Protein AF-A0A1V5VR88-F1 (afdb_monomer_lite)

pLDDT: mean 81.54, std 17.15, range [38.66, 97.81]

Radius of gyration: 18.41 Å; chains: 1; bounding box: 32×42×46 Å

Structure (mmCIF, N/CA/C/O backbone):
data_AF-A0A1V5VR88-F1
#
_entry.id   AF-A0A1V5VR88-F1
#
loop_
_atom_site.group_PDB
_atom_site.id
_atom_site.type_symbol
_atom_site.label_atom_id
_atom_site.label_alt_id
_atom_site.label_comp_id
_atom_site.label_asym_id
_atom_site.label_entity_id
_atom_site.label_seq_id
_atom_site.pdbx_PDB_ins_code
_atom_site.Cartn_x
_atom_site.Cartn_y
_atom_site.Cartn_z
_atom_site.occupancy
_atom_site.B_iso_or_equiv
_atom_site.auth_seq_id
_atom_site.auth_comp_id
_atom_site.auth_asym_id
_atom_site.auth_atom_id
_atom_site.pdbx_PDB_model_num
ATOM 1 N N . MET A 1 1 ? -1.581 20.019 -25.114 1.00 39.97 1 MET A N 1
ATOM 2 C CA . MET A 1 1 ? -0.229 19.476 -24.852 1.00 39.97 1 MET A CA 1
ATOM 3 C C . MET A 1 1 ? -0.093 19.292 -23.343 1.00 39.97 1 MET A C 1
ATOM 5 O O . MET A 1 1 ? -0.053 20.285 -22.638 1.00 39.97 1 MET A O 1
ATOM 9 N N . ILE A 1 2 ? -0.165 18.056 -22.838 1.00 49.56 2 ILE A N 1
ATOM 10 C CA . ILE A 1 2 ? -0.127 17.749 -21.393 1.00 49.56 2 ILE A CA 1
ATOM 11 C C . ILE A 1 2 ? 1.322 17.375 -21.037 1.00 49.56 2 ILE A C 1
ATOM 13 O O . ILE A 1 2 ? 1.896 16.536 -21.741 1.00 49.56 2 ILE A O 1
ATOM 17 N N . PRO A 1 3 ? 1.948 17.974 -20.008 1.00 46.47 3 PRO A N 1
ATOM 18 C CA . PRO A 1 3 ? 3.337 17.685 -19.668 1.00 46.47 3 PRO A CA 1
ATOM 19 C C . PRO A 1 3 ? 3.506 16.208 -19.276 1.00 46.47 3 PRO A C 1
ATOM 21 O O . PRO A 1 3 ? 2.769 15.673 -18.448 1.00 46.47 3 PRO A O 1
ATOM 24 N N . LYS A 1 4 ? 4.487 15.532 -19.891 1.00 52.38 4 LYS A N 1
ATOM 25 C CA . LYS A 1 4 ? 4.855 14.120 -19.655 1.00 52.38 4 LYS A CA 1
ATOM 26 C C . LYS A 1 4 ? 5.618 13.933 -18.338 1.00 52.38 4 LYS A C 1
ATOM 28 O O . LYS A 1 4 ? 6.736 13.431 -18.312 1.00 52.38 4 LYS A O 1
ATOM 33 N N . GLY A 1 5 ? 4.985 14.336 -17.252 1.00 47.28 5 GLY A N 1
ATOM 34 C CA . GLY A 1 5 ? 5.476 14.215 -15.890 1.00 47.28 5 GLY A CA 1
ATOM 35 C C . GLY A 1 5 ? 4.294 14.424 -14.969 1.00 47.28 5 GLY A C 1
ATOM 36 O O . GLY A 1 5 ? 4.228 15.428 -14.274 1.00 47.28 5 GLY A O 1
ATOM 37 N N . GLY A 1 6 ? 3.303 13.533 -15.067 1.00 38.66 6 GLY A N 1
ATOM 38 C CA . GLY A 1 6 ? 2.148 13.566 -14.187 1.00 38.66 6 GLY A CA 1
ATOM 39 C C . GLY A 1 6 ? 2.646 13.492 -12.754 1.00 38.66 6 GLY A C 1
ATOM 40 O O . GLY A 1 6 ? 3.129 12.449 -12.318 1.00 38.66 6 GLY A O 1
ATOM 41 N N . VAL A 1 7 ? 2.560 14.611 -12.040 1.00 50.62 7 VAL A N 1
ATOM 42 C CA . VAL A 1 7 ? 2.593 14.614 -10.587 1.00 50.62 7 VAL A CA 1
ATOM 43 C C . VAL A 1 7 ? 1.415 13.745 -10.176 1.00 50.62 7 VAL A C 1
ATOM 45 O O . VAL A 1 7 ? 0.266 14.176 -10.185 1.00 50.62 7 VAL A O 1
ATOM 48 N N . HIS A 1 8 ? 1.679 12.478 -9.877 1.00 49.00 8 HIS A N 1
ATOM 49 C CA . HIS A 1 8 ? 0.790 11.711 -9.029 1.00 49.00 8 HIS A CA 1
ATOM 50 C C . HIS A 1 8 ? 0.864 12.392 -7.671 1.00 49.00 8 HIS A C 1
ATOM 52 O O . HIS A 1 8 ? 1.756 12.099 -6.871 1.00 49.00 8 HIS A O 1
ATOM 58 N N . VAL A 1 9 ? -0.034 13.356 -7.473 1.00 43.84 9 VAL A N 1
ATOM 59 C CA . VAL A 1 9 ? -0.389 13.877 -6.165 1.00 43.84 9 VAL A CA 1
ATOM 60 C C . VAL A 1 9 ? -0.790 12.639 -5.379 1.00 43.84 9 VAL A C 1
ATOM 62 O O . VAL A 1 9 ? -1.864 12.082 -5.598 1.00 43.84 9 VAL A O 1
ATOM 65 N N . SER A 1 10 ? 0.114 12.118 -4.553 1.00 52.91 10 SE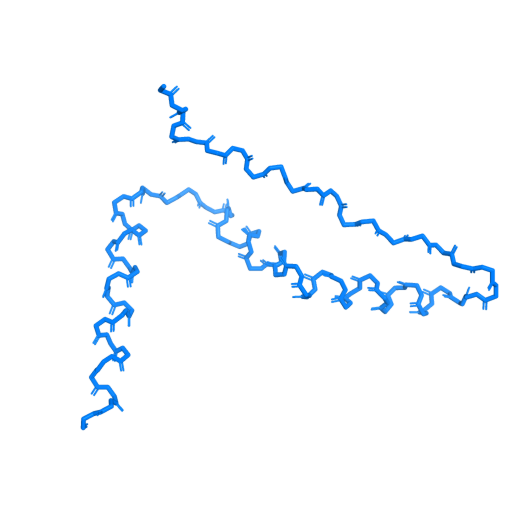R A N 1
ATOM 66 C CA . SER A 1 10 ? -0.258 11.144 -3.542 1.00 52.91 10 SER A CA 1
ATOM 67 C C . SER A 1 10 ? -1.173 11.911 -2.605 1.00 52.91 10 SER A C 1
ATOM 69 O O . SER A 1 10 ? -0.704 12.624 -1.718 1.00 52.91 10 SER A O 1
ATOM 71 N N . MET A 1 11 ? -2.474 11.875 -2.892 1.00 59.25 11 MET A N 1
ATOM 72 C CA . MET A 1 11 ? -3.495 12.327 -1.967 1.00 59.25 11 MET A CA 1
ATOM 73 C C . MET A 1 11 ? -3.164 11.671 -0.636 1.00 59.25 11 MET A C 1
ATOM 75 O O . MET A 1 11 ? -3.069 10.448 -0.572 1.00 59.25 11 MET A O 1
ATOM 79 N N . ALA A 1 12 ? -2.881 12.479 0.385 1.00 71.12 12 ALA A N 1
ATOM 80 C CA . ALA A 1 12 ? -2.505 11.955 1.686 1.00 71.12 12 ALA A CA 1
ATOM 81 C C . ALA A 1 12 ? -3.542 10.90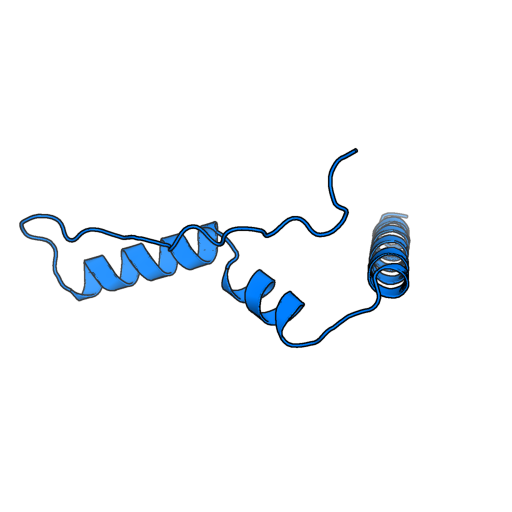6 2.120 1.00 71.12 12 ALA A C 1
ATOM 83 O O . ALA A 1 12 ? -4.747 11.179 2.122 1.00 71.12 12 ALA A O 1
ATOM 84 N N . THR A 1 13 ? -3.088 9.696 2.457 1.00 80.31 13 THR A N 1
ATOM 85 C CA . THR A 1 13 ? -3.966 8.645 2.972 1.00 80.31 13 THR A CA 1
ATOM 86 C C . THR A 1 13 ? -4.450 9.081 4.353 1.00 80.31 13 THR A C 1
ATOM 88 O O . THR A 1 13 ? -3.740 8.959 5.345 1.00 80.31 13 THR A O 1
ATOM 91 N N . ILE A 1 14 ? -5.657 9.641 4.428 1.00 88.12 14 ILE A N 1
ATOM 92 C CA . ILE A 1 14 ? -6.228 10.137 5.687 1.00 88.12 14 ILE A CA 1
ATOM 93 C C . ILE A 1 14 ? -7.239 9.123 6.225 1.00 88.12 14 ILE A C 1
ATOM 95 O O . ILE A 1 14 ? -8.116 8.659 5.486 1.00 88.12 14 ILE A O 1
ATOM 99 N N . VAL A 1 15 ? -7.142 8.811 7.518 1.00 92.19 15 VAL A N 1
ATOM 100 C CA . VAL A 1 15 ? -8.155 8.071 8.284 1.00 92.19 15 VAL A CA 1
ATOM 101 C C . VAL A 1 15 ? -8.509 8.895 9.518 1.00 92.19 15 VAL A C 1
ATOM 103 O O . VAL A 1 15 ? -7.626 9.320 10.256 1.00 92.19 15 VAL A O 1
ATOM 106 N N . LYS A 1 16 ? -9.804 9.154 9.716 1.00 94.19 16 LYS A N 1
ATOM 107 C CA . LYS A 1 16 ? -10.315 9.929 10.853 1.00 94.19 16 LYS A CA 1
ATOM 108 C C . LYS A 1 16 ? -10.836 8.983 11.930 1.00 94.19 16 LYS A C 1
ATOM 110 O O . LYS A 1 16 ? -11.662 8.120 11.623 1.00 94.19 16 LYS A O 1
ATOM 115 N N . LYS A 1 17 ? -10.381 9.180 13.171 1.00 95.94 17 LYS A N 1
ATOM 116 C CA . LYS A 1 17 ? -10.840 8.425 14.344 1.00 95.94 17 LYS A CA 1
ATOM 117 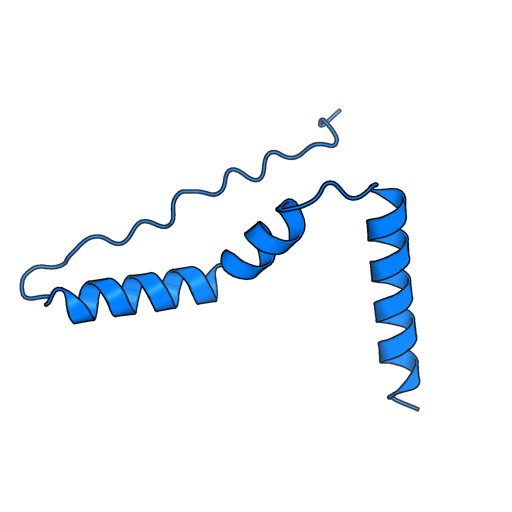C C . LYS A 1 17 ? -12.342 8.614 14.546 1.00 95.94 17 LYS A C 1
ATOM 119 O O . LYS A 1 17 ? -12.825 9.744 14.498 1.00 95.94 17 LYS A O 1
ATOM 124 N N . GLN A 1 18 ? -13.061 7.517 14.757 1.00 95.12 18 GLN A N 1
ATOM 125 C CA . GLN A 1 18 ? -14.491 7.542 15.075 1.00 95.12 18 GLN A CA 1
ATOM 126 C C . GLN A 1 18 ? -14.720 7.558 16.596 1.00 95.12 18 GLN A C 1
ATOM 128 O O . GLN A 1 18 ? -13.876 7.050 17.343 1.00 95.12 18 GLN A O 1
ATOM 133 N N . PRO A 1 19 ? -15.848 8.109 17.083 1.00 96.25 19 PRO A N 1
ATOM 134 C CA . PRO A 1 19 ? -16.225 7.998 18.491 1.00 96.25 19 PRO A CA 1
ATOM 135 C C . PRO A 1 19 ? -16.275 6.529 18.936 1.00 96.25 19 PRO A C 1
ATOM 137 O O . PRO A 1 19 ? -16.832 5.688 18.236 1.00 96.25 19 PRO A O 1
ATOM 140 N N . GLY A 1 20 ? -15.663 6.210 20.079 1.00 95.94 20 GLY A N 1
ATOM 141 C CA . GLY A 1 20 ? -15.588 4.838 20.604 1.00 95.94 20 GLY A CA 1
ATOM 142 C C . GLY A 1 20 ? -14.561 3.923 19.921 1.00 95.94 20 GLY A C 1
ATOM 143 O O . GLY A 1 20 ? -14.383 2.789 20.357 1.00 95.94 20 GLY A O 1
ATOM 144 N N . GLN A 1 21 ? -13.853 4.395 18.889 1.00 96.25 21 GLN A N 1
ATOM 145 C CA . GLN A 1 21 ? -12.795 3.626 18.235 1.00 96.25 21 GLN A CA 1
ATOM 146 C C . GLN A 1 21 ? -11.520 3.620 19.086 1.00 96.25 21 GLN A C 1
ATOM 148 O O . GLN A 1 21 ? -11.052 4.676 19.526 1.00 96.25 21 GLN A O 1
ATOM 153 N N . THR A 1 22 ? -10.921 2.444 19.274 1.00 97.81 22 THR A N 1
ATOM 154 C CA . THR A 1 22 ? -9.606 2.334 19.922 1.00 97.81 22 THR A CA 1
ATOM 155 C C . THR A 1 22 ? -8.484 2.752 18.970 1.00 97.81 22 THR A C 1
ATOM 157 O O . THR A 1 22 ? -8.647 2.760 17.746 1.00 97.81 22 THR A O 1
ATOM 160 N N . ASP A 1 23 ? -7.315 3.084 19.514 1.00 96.50 23 ASP A N 1
ATOM 161 C CA . ASP A 1 23 ? -6.162 3.464 18.689 1.00 96.50 23 ASP A CA 1
ATOM 162 C C . ASP A 1 23 ? -5.683 2.302 17.808 1.00 96.50 23 ASP A C 1
ATOM 164 O O . ASP A 1 23 ? -5.386 2.505 16.631 1.00 96.50 23 ASP A O 1
ATOM 168 N N . ASP A 1 24 ? -5.727 1.065 18.309 1.00 97.25 24 ASP A N 1
ATOM 169 C CA . ASP A 1 24 ? -5.385 -0.125 17.521 1.00 97.25 24 ASP A CA 1
ATOM 170 C C . ASP A 1 24 ? -6.311 -0.312 16.315 1.00 97.25 24 ASP A C 1
ATOM 172 O O . ASP A 1 24 ? -5.855 -0.615 15.208 1.00 97.25 24 ASP A O 1
ATOM 176 N N . GLN A 1 25 ? -7.616 -0.082 16.494 1.00 97.44 25 GLN A N 1
ATOM 177 C CA . GLN A 1 25 ? -8.590 -0.141 15.402 1.00 97.44 25 GLN A CA 1
ATOM 178 C C . GLN A 1 25 ? -8.334 0.953 14.359 1.00 97.44 25 GLN A C 1
ATOM 180 O O . GLN A 1 25 ? -8.479 0.710 13.157 1.00 97.44 25 GLN A O 1
ATOM 185 N N . LEU A 1 26 ? -7.934 2.149 14.798 1.00 97.19 26 LEU A N 1
ATOM 186 C CA . LEU A 1 26 ? -7.569 3.248 13.908 1.00 97.19 26 LEU A CA 1
ATOM 187 C C 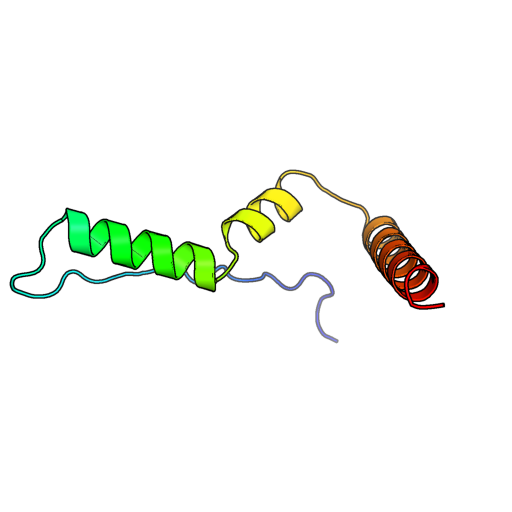. LEU A 1 26 ? -6.310 2.913 13.093 1.00 97.19 26 LEU A C 1
ATOM 189 O O . LEU A 1 26 ? -6.303 3.072 11.869 1.00 97.19 26 LEU A O 1
ATOM 193 N N . ILE A 1 27 ? -5.273 2.389 13.752 1.00 96.25 27 ILE A N 1
ATOM 194 C CA . ILE A 1 27 ? -4.020 1.965 13.111 1.00 96.25 27 ILE A CA 1
ATOM 195 C C . ILE A 1 27 ? -4.287 0.832 12.112 1.00 96.25 27 ILE A C 1
ATOM 197 O O . ILE A 1 27 ? -3.765 0.856 10.994 1.00 96.25 27 ILE A O 1
ATOM 201 N N . ALA A 1 28 ? -5.127 -0.144 12.465 1.00 96.62 28 ALA A N 1
ATOM 202 C CA . ALA A 1 28 ? -5.500 -1.238 11.571 1.00 96.62 28 ALA A CA 1
ATOM 203 C C . ALA A 1 28 ? -6.233 -0.734 10.315 1.00 96.62 28 ALA A C 1
ATOM 205 O O . ALA A 1 28 ? -5.910 -1.153 9.199 1.00 96.62 28 ALA A O 1
ATOM 206 N N . ALA A 1 29 ? -7.171 0.206 10.473 1.00 95.19 29 ALA A N 1
ATOM 207 C CA . ALA A 1 29 ? -7.875 0.828 9.353 1.00 95.19 29 ALA A CA 1
ATOM 208 C C . ALA A 1 29 ? -6.915 1.590 8.425 1.00 95.19 29 ALA A C 1
ATOM 210 O O . ALA A 1 29 ? -7.013 1.475 7.201 1.00 95.19 29 ALA A O 1
ATOM 211 N N . PHE A 1 30 ? -5.945 2.307 8.997 1.00 94.69 30 PHE A N 1
ATOM 212 C CA . PHE A 1 30 ? -4.901 2.986 8.234 1.00 94.69 30 PHE A CA 1
ATOM 213 C C . PHE A 1 30 ? -4.025 2.006 7.446 1.00 94.69 30 PHE A C 1
ATOM 215 O O . PHE A 1 30 ? -3.877 2.162 6.234 1.00 94.69 30 PHE A O 1
ATOM 222 N N . ARG A 1 31 ? -3.525 0.941 8.088 1.00 93.75 31 ARG A N 1
ATOM 223 C CA . ARG A 1 31 ? -2.741 -0.112 7.414 1.00 93.75 31 ARG A CA 1
ATOM 224 C C . ARG A 1 31 ? -3.517 -0.736 6.255 1.00 93.75 31 ARG A C 1
ATOM 226 O O . ARG A 1 31 ? -2.977 -0.874 5.161 1.00 93.75 31 ARG A O 1
ATOM 233 N N . LYS A 1 32 ? -4.798 -1.059 6.468 1.00 93.56 32 LYS A N 1
ATOM 234 C CA . LYS A 1 32 ? -5.671 -1.609 5.421 1.00 93.56 32 LYS A CA 1
ATOM 235 C C . LYS A 1 32 ? -5.799 -0.654 4.233 1.00 93.56 32 LYS A C 1
ATOM 237 O O . LYS A 1 32 ? -5.731 -1.099 3.090 1.00 93.56 32 LYS A O 1
ATOM 242 N N . LYS A 1 33 ? -5.946 0.648 4.492 1.00 91.81 33 LYS A N 1
ATOM 243 C CA . LYS A 1 33 ? -6.044 1.670 3.443 1.00 91.81 33 LYS A CA 1
ATOM 244 C C . LYS A 1 33 ? -4.731 1.834 2.666 1.00 91.81 33 LYS A 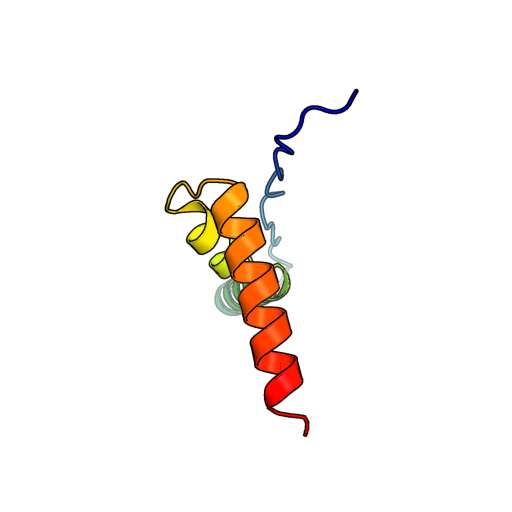C 1
ATOM 246 O O . LYS A 1 33 ? -4.770 1.846 1.442 1.00 91.81 33 LYS A O 1
ATOM 251 N N . MET A 1 34 ? -3.579 1.849 3.346 1.00 90.12 34 MET A N 1
ATOM 252 C CA . MET A 1 34 ? -2.262 1.891 2.685 1.00 90.12 34 MET A CA 1
ATOM 253 C C . MET A 1 34 ? -2.023 0.697 1.755 1.00 90.12 34 MET A C 1
ATOM 255 O O . MET A 1 34 ? -1.431 0.859 0.689 1.00 90.12 34 MET A O 1
ATOM 259 N N . LEU A 1 35 ? -2.468 -0.495 2.166 1.00 88.81 35 LEU A N 1
ATOM 260 C CA . LEU A 1 35 ? -2.379 -1.703 1.345 1.00 88.81 35 LEU A CA 1
ATOM 261 C C . LEU A 1 35 ? -3.321 -1.633 0.140 1.00 88.81 35 LEU A C 1
ATOM 263 O O . LEU A 1 35 ? -2.911 -1.968 -0.966 1.00 88.81 35 LEU A O 1
ATOM 267 N N . ALA A 1 36 ? -4.559 -1.173 0.337 1.00 88.69 36 ALA A N 1
ATOM 268 C CA . ALA A 1 36 ? -5.533 -1.027 -0.744 1.00 88.69 36 ALA A CA 1
ATOM 269 C C . ALA A 1 36 ? -5.094 -0.006 -1.810 1.00 88.69 36 ALA A C 1
ATOM 271 O O . ALA A 1 36 ? -5.362 -0.198 -2.991 1.00 88.69 36 ALA A O 1
ATOM 272 N N . GLU A 1 37 ? -4.406 1.060 -1.398 1.00 88.06 37 GLU A N 1
ATOM 273 C CA . GLU A 1 37 ? -3.878 2.103 -2.287 1.00 88.06 37 GLU A CA 1
ATOM 274 C C . GLU A 1 37 ? -2.500 1.753 -2.894 1.00 88.06 37 GLU A C 1
ATOM 276 O O . GLU A 1 37 ? -1.950 2.548 -3.653 1.00 88.06 37 GLU A O 1
ATOM 281 N N . ASP A 1 38 ? -1.930 0.583 -2.572 1.00 86.06 38 ASP A N 1
ATOM 282 C CA . ASP A 1 38 ? -0.615 0.105 -3.042 1.00 86.06 38 ASP A CA 1
ATOM 283 C C . ASP A 1 38 ? 0.539 1.119 -2.835 1.00 86.06 38 ASP A C 1
ATOM 285 O O . ASP A 1 38 ? 1.530 1.159 -3.572 1.00 86.06 38 ASP A O 1
ATOM 289 N N . ILE A 1 39 ? 0.429 1.946 -1.787 1.00 86.81 39 ILE A N 1
ATOM 290 C CA . ILE A 1 39 ? 1.344 3.069 -1.519 1.00 86.81 39 ILE A CA 1
ATOM 291 C C . ILE A 1 39 ? 2.785 2.587 -1.331 1.00 86.81 39 ILE A C 1
ATOM 293 O O . ILE A 1 39 ? 3.724 3.214 -1.817 1.00 86.81 39 ILE A O 1
ATOM 297 N N . ILE A 1 40 ? 2.974 1.451 -0.655 1.00 85.31 40 ILE A N 1
ATOM 298 C CA . ILE A 1 40 ? 4.305 0.894 -0.374 1.00 85.31 40 ILE A CA 1
ATOM 299 C C . ILE A 1 40 ? 5.036 0.551 -1.679 1.00 85.31 40 ILE A C 1
ATOM 301 O O . ILE A 1 40 ? 6.226 0.838 -1.824 1.00 85.31 40 ILE A O 1
ATOM 305 N N . THR A 1 41 ? 4.332 -0.046 -2.641 1.00 86.38 41 THR A N 1
ATOM 306 C CA . THR A 1 41 ? 4.902 -0.408 -3.942 1.00 86.38 41 THR A CA 1
ATOM 307 C C . THR A 1 41 ? 5.242 0.838 -4.748 1.00 86.38 41 THR A C 1
ATOM 309 O O . THR A 1 41 ? 6.288 0.889 -5.396 1.00 86.38 41 THR A O 1
ATOM 312 N N . GLU A 1 42 ? 4.387 1.858 -4.695 1.00 84.62 42 GLU A N 1
ATOM 313 C CA . GLU A 1 42 ? 4.625 3.118 -5.394 1.00 84.62 42 GLU A CA 1
ATOM 314 C C . GLU A 1 42 ? 5.837 3.872 -4.836 1.00 84.62 42 GLU A C 1
ATOM 316 O O . GLU A 1 42 ? 6.665 4.354 -5.610 1.00 84.62 42 GLU A O 1
ATOM 321 N N . ILE A 1 43 ? 6.000 3.907 -3.509 1.00 87.06 43 ILE A N 1
ATOM 322 C CA . ILE A 1 43 ? 7.188 4.484 -2.864 1.00 87.06 43 ILE A CA 1
ATOM 323 C C . ILE A 1 43 ? 8.452 3.767 -3.347 1.00 87.06 43 ILE A C 1
ATOM 325 O O . ILE A 1 43 ? 9.384 4.424 -3.803 1.00 87.06 43 ILE A O 1
ATOM 329 N N . LYS A 1 44 ? 8.465 2.428 -3.350 1.00 86.94 44 LYS A N 1
ATOM 330 C CA . LYS A 1 44 ? 9.615 1.642 -3.834 1.00 86.94 44 LYS A CA 1
ATOM 331 C C . LYS A 1 44 ? 9.937 1.892 -5.309 1.00 86.94 44 LYS A C 1
ATOM 333 O O . LYS A 1 44 ? 11.101 1.957 -5.686 1.00 86.94 44 LYS A O 1
ATOM 338 N N . LYS A 1 45 ? 8.923 2.070 -6.165 1.00 84.56 45 LYS A N 1
ATOM 339 C CA . LYS A 1 45 ? 9.130 2.415 -7.586 1.00 84.56 45 LYS A CA 1
ATOM 340 C C . LYS A 1 45 ? 9.765 3.793 -7.776 1.00 84.56 45 LYS A C 1
ATOM 342 O O . LYS A 1 45 ? 10.403 4.018 -8.802 1.00 84.56 45 LYS A O 1
ATOM 347 N N . ARG A 1 46 ? 9.552 4.710 -6.828 1.00 84.44 46 ARG A N 1
ATOM 348 C CA . ARG A 1 46 ? 10.066 6.088 -6.856 1.00 84.44 46 ARG A CA 1
ATOM 349 C C . ARG A 1 46 ? 11.350 6.285 -6.062 1.00 84.44 46 ARG A C 1
ATOM 351 O O . ARG A 1 46 ? 11.965 7.335 -6.207 1.00 84.44 46 ARG A O 1
ATOM 358 N N . GLU A 1 47 ? 11.748 5.300 -5.260 1.00 84.94 47 GLU A N 1
ATOM 359 C CA . GLU A 1 47 ? 12.962 5.335 -4.440 1.00 84.94 47 GLU A CA 1
ATOM 360 C C . GLU A 1 47 ? 14.204 5.658 -5.280 1.00 84.94 47 GLU A C 1
ATOM 362 O O . GLU A 1 47 ? 15.055 6.441 -4.865 1.00 84.94 47 GLU A O 1
ATOM 367 N N . PHE A 1 48 ? 14.259 5.137 -6.510 1.00 88.00 48 PHE A N 1
ATOM 368 C CA . PHE A 1 48 ? 15.328 5.415 -7.461 1.00 88.00 48 PHE A CA 1
ATOM 369 C C . PHE A 1 48 ? 14.777 5.926 -8.788 1.00 88.00 48 PHE A C 1
ATOM 371 O O . PHE A 1 48 ? 13.775 5.432 -9.309 1.00 88.00 48 PHE A O 1
ATOM 378 N N . TYR A 1 49 ? 15.479 6.886 -9.391 1.00 88.00 49 TYR A N 1
ATOM 379 C CA . TYR A 1 49 ? 15.158 7.317 -10.745 1.00 88.00 49 TYR A CA 1
ATOM 380 C C . TYR A 1 49 ? 15.407 6.184 -11.750 1.00 88.00 49 TYR A C 1
ATOM 382 O O . TYR A 1 49 ? 16.501 5.624 -11.834 1.00 88.00 49 TYR A O 1
ATOM 390 N N . VAL A 1 50 ? 14.409 5.910 -12.591 1.00 87.75 50 VAL A N 1
ATOM 391 C CA . VAL A 1 50 ? 14.517 4.960 -13.701 1.00 87.75 50 VAL A CA 1
ATOM 392 C C . VAL A 1 50 ? 14.188 5.676 -15.004 1.00 87.75 50 VAL A C 1
ATOM 394 O O . VAL A 1 50 ? 13.134 6.298 -15.144 1.00 87.75 50 VAL A O 1
ATOM 397 N N . LYS A 1 51 ? 15.072 5.558 -16.004 1.00 91.94 51 LYS A N 1
ATOM 398 C CA . LYS A 1 51 ? 14.812 6.119 -17.338 1.00 91.94 51 LYS A CA 1
ATOM 399 C C . LYS A 1 51 ? 13.500 5.549 -17.909 1.00 91.94 51 LYS A C 1
ATOM 401 O O . LYS A 1 51 ? 13.328 4.326 -17.902 1.00 91.94 51 LYS A O 1
ATOM 406 N N . PRO A 1 52 ? 12.621 6.372 -18.513 1.00 87.81 52 PRO A N 1
ATOM 407 C CA . PRO A 1 52 ? 11.337 5.909 -19.051 1.00 87.81 52 PRO A CA 1
ATOM 408 C C . PRO A 1 52 ? 11.455 4.769 -20.073 1.00 87.81 52 PRO A C 1
ATOM 410 O O . PRO A 1 52 ? 10.580 3.909 -20.164 1.00 87.81 52 PRO A O 1
ATOM 413 N N . SER A 1 53 ? 12.546 4.742 -20.844 1.00 91.38 53 SER A N 1
ATOM 414 C CA . SER A 1 53 ? 12.848 3.662 -21.790 1.00 91.38 53 SER A CA 1
ATOM 415 C C . SER A 1 53 ? 13.032 2.312 -21.093 1.00 91.38 53 SER A C 1
ATOM 417 O O . SER A 1 53 ? 12.525 1.300 -21.577 1.00 91.38 53 SER A O 1
ATOM 419 N N . ARG A 1 54 ? 13.692 2.296 -19.931 1.00 90.06 54 ARG A N 1
ATOM 420 C CA . ARG A 1 54 ? 13.920 1.082 -19.145 1.00 90.06 54 ARG A CA 1
ATOM 421 C C . ARG A 1 54 ? 12.629 0.566 -18.515 1.00 90.06 54 ARG A C 1
ATOM 423 O O . ARG A 1 54 ? 12.355 -0.625 -18.619 1.00 90.06 54 ARG A O 1
ATOM 430 N N . VAL A 1 55 ? 11.778 1.465 -18.013 1.00 89.69 55 VAL A N 1
ATOM 431 C CA . VAL A 1 55 ? 10.430 1.115 -17.520 1.00 89.69 55 VAL A CA 1
ATOM 432 C C . VAL A 1 55 ? 9.605 0.419 -18.611 1.00 89.69 55 VAL A C 1
ATOM 434 O O . VAL A 1 55 ? 9.002 -0.630 -18.378 1.00 89.69 55 VAL A O 1
ATOM 437 N N . LYS A 1 56 ? 9.605 0.963 -19.838 1.00 90.06 56 LYS A N 1
ATOM 438 C CA . LYS A 1 56 ? 8.905 0.352 -20.982 1.00 90.06 56 LYS A CA 1
ATOM 439 C C . LYS A 1 56 ? 9.469 -1.025 -21.338 1.00 90.06 56 LYS A C 1
ATOM 441 O O . LYS A 1 56 ? 8.697 -1.954 -21.575 1.00 90.06 56 LYS A O 1
ATOM 446 N N . TYR A 1 57 ? 10.795 -1.156 -21.374 1.00 93.50 57 TYR A N 1
ATOM 447 C CA . TYR A 1 57 ? 11.463 -2.421 -21.672 1.00 93.50 57 TYR A CA 1
ATOM 448 C C . TYR A 1 57 ? 11.098 -3.512 -20.655 1.00 93.50 57 TYR A C 1
ATOM 450 O O . TYR A 1 57 ? 10.699 -4.610 -21.047 1.00 93.50 57 TYR A O 1
ATOM 458 N N . GLU A 1 58 ? 11.159 -3.205 -19.358 1.00 90.19 58 GLU A N 1
ATOM 459 C CA . GLU A 1 58 ? 10.845 -4.159 -18.288 1.00 90.19 58 GLU A CA 1
ATOM 460 C C . GLU A 1 58 ? 9.371 -4.581 -18.308 1.00 90.19 58 GLU A C 1
ATOM 462 O O . GLU A 1 58 ? 9.078 -5.775 -18.211 1.00 90.19 58 GLU A O 1
ATOM 467 N N . LYS A 1 59 ? 8.446 -3.645 -18.566 1.00 89.75 59 LYS A N 1
ATOM 468 C CA . LYS A 1 59 ? 7.016 -3.953 -18.738 1.00 89.75 59 LYS A CA 1
ATOM 469 C C . LYS A 1 59 ? 6.774 -4.931 -19.894 1.00 89.75 59 LYS A C 1
ATOM 471 O O . LYS A 1 59 ? 6.046 -5.910 -19.740 1.00 89.75 59 LYS A O 1
ATOM 476 N N . MET A 1 60 ? 7.418 -4.708 -21.041 1.00 92.19 60 MET A N 1
ATOM 477 C CA . MET A 1 60 ? 7.311 -5.600 -22.204 1.00 92.19 60 MET A CA 1
ATOM 478 C C . MET A 1 60 ? 7.939 -6.972 -21.941 1.00 92.19 60 MET A C 1
ATOM 480 O O . MET A 1 60 ? 7.386 -7.995 -22.349 1.00 92.19 60 MET A O 1
ATOM 484 N N . LYS A 1 61 ? 9.079 -7.013 -21.243 1.00 93.06 61 LYS A N 1
ATOM 485 C CA . LYS A 1 61 ? 9.747 -8.260 -20.848 1.00 93.06 61 LYS A CA 1
ATOM 486 C C . LYS A 1 61 ? 8.868 -9.093 -19.909 1.00 93.06 61 LYS A C 1
ATOM 488 O O . LYS A 1 61 ? 8.732 -10.295 -20.130 1.00 93.06 61 LYS A O 1
ATOM 493 N N . ALA A 1 62 ? 8.232 -8.463 -18.921 1.00 89.25 62 ALA A N 1
ATOM 494 C CA . ALA A 1 62 ? 7.313 -9.126 -17.995 1.00 89.25 62 ALA A CA 1
ATOM 495 C C . ALA A 1 62 ? 6.097 -9.730 -18.723 1.00 89.25 62 ALA A C 1
ATOM 497 O O . ALA A 1 62 ? 5.793 -10.907 -18.535 1.00 89.25 62 ALA A O 1
ATOM 498 N N . LEU A 1 63 ? 5.472 -8.970 -19.632 1.00 89.00 63 LEU A N 1
ATOM 499 C CA . LEU A 1 63 ? 4.355 -9.446 -20.463 1.00 89.00 63 LEU A CA 1
ATOM 500 C C . LEU A 1 63 ? 4.742 -10.658 -21.321 1.00 89.00 63 LEU A C 1
ATOM 502 O O . LEU A 1 63 ? 3.997 -11.632 -21.401 1.00 89.00 63 LEU A O 1
ATOM 506 N N . LYS A 1 64 ? 5.924 -10.624 -21.950 1.00 89.75 64 LYS A N 1
ATOM 507 C CA . LYS A 1 64 ? 6.434 -11.752 -22.746 1.00 89.75 64 LYS A CA 1
ATOM 508 C C . LYS A 1 64 ? 6.712 -12.988 -21.889 1.00 89.75 64 LYS A C 1
ATOM 510 O O . LYS A 1 64 ? 6.478 -14.095 -22.360 1.00 89.75 64 LYS A O 1
ATOM 515 N N . LYS A 1 65 ? 7.195 -12.819 -20.652 1.00 85.25 65 LYS A N 1
ATOM 516 C CA . LYS A 1 65 ? 7.442 -13.934 -19.723 1.00 85.25 65 LYS A CA 1
ATOM 517 C C . LYS A 1 65 ? 6.132 -14.585 -19.264 1.00 85.25 65 LYS A C 1
ATOM 519 O O . LYS A 1 65 ? 6.047 -15.805 -19.289 1.00 85.25 65 LYS A O 1
ATOM 524 N N . GLY A 1 66 ? 5.109 -13.790 -18.939 1.00 79.25 66 GLY A N 1
ATOM 525 C CA . GLY A 1 66 ? 3.787 -14.305 -18.552 1.00 79.25 66 GLY A CA 1
ATOM 526 C C . GLY A 1 66 ? 3.102 -15.117 -19.657 1.00 79.25 66 GLY A C 1
ATOM 527 O O . GLY A 1 66 ? 2.509 -16.151 -19.381 1.00 79.25 66 GLY A O 1
ATOM 528 N N . LYS A 1 67 ? 3.265 -14.715 -20.925 1.00 68.81 67 LYS A N 1
ATOM 529 C CA . LYS A 1 67 ? 2.729 -15.458 -22.081 1.00 68.81 67 LYS A CA 1
ATOM 530 C C . LYS A 1 67 ? 3.404 -16.812 -22.334 1.00 68.81 67 LYS A C 1
ATOM 532 O O . LYS A 1 67 ? 2.801 -17.656 -22.977 1.00 68.81 67 LYS A O 1
ATOM 537 N N . ARG A 1 68 ? 4.641 -17.021 -21.864 1.00 62.97 68 ARG A N 1
ATOM 538 C CA . ARG A 1 68 ? 5.389 -18.279 -22.063 1.00 62.97 68 ARG A CA 1
ATOM 539 C C . ARG A 1 68 ? 5.062 -19.361 -21.030 1.00 62.97 68 ARG A C 1
ATOM 541 O O . ARG A 1 68 ? 5.458 -20.491 -21.247 1.00 62.97 68 ARG A O 1
ATOM 548 N N . GLY A 1 69 ? 4.390 -19.020 -19.928 1.00 58.25 69 GLY A N 1
ATOM 549 C CA . GLY A 1 69 ? 3.949 -19.987 -18.910 1.00 58.25 69 GLY A CA 1
ATOM 550 C C . GLY A 1 69 ? 2.510 -20.484 -19.093 1.00 58.25 69 GLY A C 1
ATOM 551 O O . GLY A 1 69 ? 2.009 -21.181 -18.223 1.00 58.25 69 GLY A O 1
ATOM 552 N N . LEU A 1 70 ? 1.840 -20.078 -20.177 1.00 58.84 70 LEU A N 1
ATOM 553 C CA . LEU A 1 70 ? 0.462 -20.450 -20.535 1.00 58.84 70 LEU A CA 1
ATOM 554 C C . LEU A 1 70 ? 0.410 -21.365 -21.776 1.00 58.84 70 LEU A C 1
ATOM 556 O O . LEU A 1 70 ? -0.634 -21.462 -22.415 1.00 58.84 70 LEU A O 1
ATOM 560 N N . ILE A 1 71 ? 1.540 -21.977 -22.142 1.00 48.34 71 ILE A N 1
ATOM 561 C CA . ILE A 1 71 ? 1.689 -22.894 -23.280 1.00 48.34 71 ILE A CA 1
ATOM 562 C C . ILE A 1 71 ? 2.303 -24.189 -22.766 1.00 48.34 71 ILE A C 1
ATOM 564 O O . ILE A 1 71 ? 3.246 -24.067 -21.948 1.00 48.34 71 ILE A O 1
#

Sequence (71 aa):
MIPKGGVHVSMATIVKKQPGQTDDQLIAAFRKKMLAEDIITEIKKREFYVKPSRVKYEKMKALKKGKRGLI
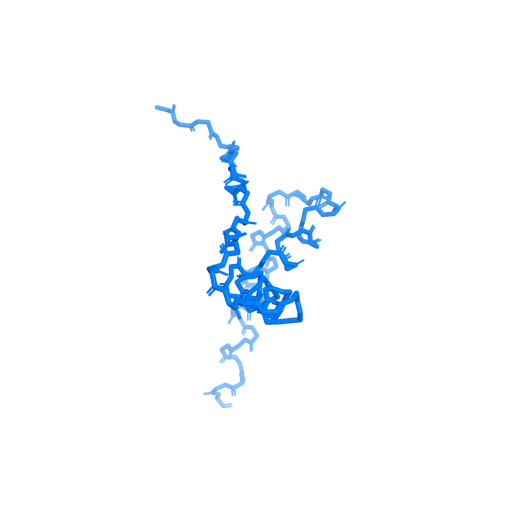
Secondary structure (DSSP, 8-state):
---S-----------PPPTT--HHHHHHHHHHHHHHTTHHHHHHHHSS---HHHHHHHHHHHHHHHHHT--

Foldseek 3Di:
DDDPPPPPPPPPQDDDDDVPDDPVNSVVVSVVSCVVVVVVVVCVVVVDDDDPVVVVVVVVVVVVVVVVVVD